Protein AF-A0A9Q4AZ28-F1 (afdb_monomer_lite)

Radius of gyration: 12.87 Å; chains: 1; bounding box: 28×25×32 Å

Foldseek 3Di:
DLWDKDKDDDVVQQWIWIDILQKIWIQHVVRDIDIDGHDDLVVVLVCCCPVVVCNPPPSVVVCVVNVVVVRRSNDDDD

Sequence (78 aa):
MTILRCQLWQTAKERNVSLLNNTFVIPYVDGTTHTEKLNTVEEIEQIIDKEFGLPKLPVREAVACLEERDFDIFAEKK

Secondary structure (DSSP, 8-state):
--S-EEEEEEGGGTEEEEEETTEEEEEBTTS-EEEEE--SHHHHHHHHHHTT--TT--HHHHHHHHHTTT--SSS---

Structure (mmCIF, N/CA/C/O backbone):
data_AF-A0A9Q4AZ28-F1
#
_entry.id   AF-A0A9Q4AZ28-F1
#
loop_
_atom_site.group_PDB
_atom_site.id
_atom_site.type_symbol
_atom_site.label_atom_id
_atom_site.label_alt_id
_a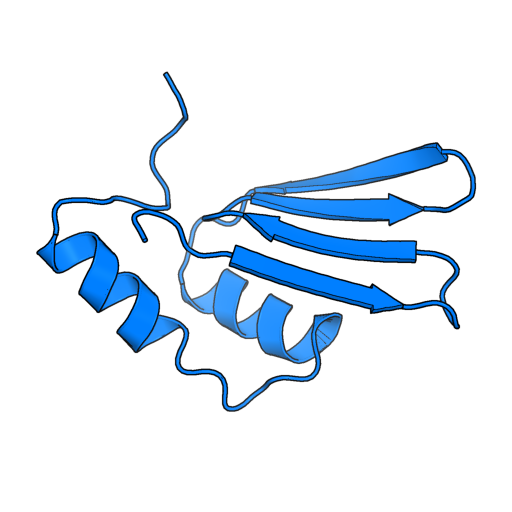tom_site.label_comp_id
_atom_site.label_asym_id
_atom_site.label_entity_id
_atom_site.label_seq_id
_atom_site.pdbx_PDB_ins_code
_atom_site.Cartn_x
_atom_site.Cartn_y
_atom_site.Cartn_z
_atom_site.occupancy
_atom_site.B_iso_or_equiv
_atom_site.auth_seq_id
_atom_site.auth_comp_id
_atom_site.auth_asym_id
_atom_site.auth_atom_id
_atom_site.pdbx_PDB_model_num
ATOM 1 N N . MET A 1 1 ? -0.218 -6.554 14.764 1.00 64.62 1 MET A N 1
ATOM 2 C CA . MET A 1 1 ? -0.058 -5.445 13.792 1.00 64.62 1 MET A CA 1
ATOM 3 C C . MET A 1 1 ? -1.190 -4.442 13.978 1.00 64.62 1 MET A C 1
ATOM 5 O O . MET A 1 1 ? -2.292 -4.870 14.310 1.00 64.62 1 MET A O 1
ATOM 9 N N . THR A 1 2 ? -0.911 -3.146 13.830 1.00 90.12 2 THR A N 1
ATOM 10 C CA . THR A 1 2 ? -1.851 -2.014 14.024 1.00 90.12 2 THR A CA 1
ATOM 11 C C . THR A 1 2 ? -1.956 -1.135 12.771 1.00 90.12 2 THR A C 1
ATOM 13 O O . THR A 1 2 ? -2.372 0.014 12.843 1.00 90.12 2 THR A O 1
ATOM 16 N N . ILE A 1 3 ? -1.474 -1.645 11.636 1.00 93.56 3 ILE A N 1
ATOM 17 C CA . ILE A 1 3 ? -1.364 -0.919 10.372 1.00 93.56 3 ILE A CA 1
ATOM 18 C C . ILE A 1 3 ? -1.720 -1.850 9.219 1.00 93.56 3 ILE A C 1
ATOM 20 O O . ILE A 1 3 ? -1.432 -3.051 9.283 1.00 93.56 3 ILE A O 1
ATOM 24 N N . LEU A 1 4 ? -2.266 -1.272 8.152 1.00 94.88 4 LEU A N 1
ATOM 25 C CA . LEU A 1 4 ? -2.356 -1.915 6.847 1.00 94.88 4 LEU A CA 1
ATOM 26 C C . LEU A 1 4 ? -1.068 -1.596 6.081 1.00 94.88 4 LEU A C 1
ATOM 28 O O . LEU A 1 4 ? -0.683 -0.432 5.975 1.00 94.88 4 LEU A O 1
ATOM 32 N N . ARG A 1 5 ? -0.355 -2.606 5.576 1.00 95.94 5 ARG A N 1
ATOM 33 C CA . ARG A 1 5 ? 0.877 -2.375 4.812 1.00 95.94 5 ARG A CA 1
ATOM 34 C C . ARG A 1 5 ? 1.025 -3.367 3.671 1.00 95.94 5 ARG A C 1
ATOM 36 O O . ARG A 1 5 ? 0.893 -4.568 3.881 1.00 95.94 5 ARG A O 1
ATOM 43 N N . CYS A 1 6 ? 1.390 -2.858 2.501 1.00 96.69 6 CYS A N 1
ATOM 44 C CA . CYS A 1 6 ? 1.802 -3.658 1.354 1.00 96.69 6 CYS A CA 1
ATOM 45 C C . CYS A 1 6 ? 2.995 -2.985 0.670 1.00 96.69 6 CYS A C 1
ATOM 47 O O . CYS A 1 6 ? 3.043 -1.761 0.575 1.00 96.69 6 CYS A O 1
ATOM 49 N N . GLN A 1 7 ? 3.980 -3.759 0.219 1.00 96.62 7 GLN A N 1
ATOM 50 C CA . GLN A 1 7 ? 5.152 -3.215 -0.465 1.00 96.62 7 G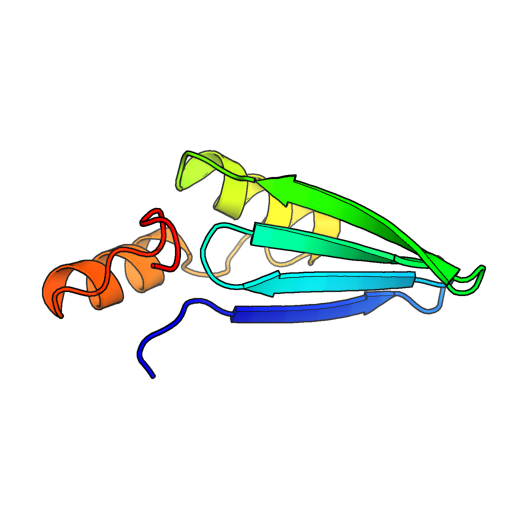LN A CA 1
ATOM 51 C C . GLN A 1 7 ? 5.603 -4.168 -1.568 1.00 96.62 7 GLN A C 1
ATOM 53 O O . GLN A 1 7 ? 5.700 -5.373 -1.341 1.00 96.62 7 GLN A O 1
ATOM 58 N N . LEU A 1 8 ? 5.905 -3.619 -2.744 1.00 96.88 8 LEU A N 1
ATOM 59 C CA . LEU A 1 8 ? 6.370 -4.375 -3.901 1.00 96.88 8 LEU A CA 1
ATOM 60 C C . LEU A 1 8 ? 7.478 -3.607 -4.627 1.00 96.88 8 LEU A C 1
ATOM 62 O O . LEU A 1 8 ? 7.350 -2.418 -4.919 1.00 96.88 8 LEU A O 1
ATOM 66 N N . TRP A 1 9 ? 8.566 -4.306 -4.940 1.00 95.69 9 TRP A N 1
ATOM 67 C CA . TRP A 1 9 ? 9.627 -3.794 -5.803 1.00 95.69 9 TRP A CA 1
ATOM 68 C C . TRP A 1 9 ? 9.282 -4.097 -7.260 1.00 95.69 9 TRP A C 1
ATOM 70 O O . TRP A 1 9 ? 9.097 -5.255 -7.626 1.00 95.69 9 TRP A O 1
ATOM 80 N N . GLN A 1 10 ? 9.203 -3.060 -8.094 1.00 95.06 10 GLN A N 1
ATOM 81 C CA . GLN A 1 10 ? 8.880 -3.165 -9.515 1.00 95.06 10 GLN A CA 1
ATOM 82 C C . GLN A 1 10 ? 10.131 -2.809 -10.332 1.00 95.06 10 GLN A C 1
ATOM 84 O O . GLN A 1 10 ? 10.198 -1.760 -10.969 1.00 95.06 10 GLN A O 1
ATOM 89 N N . THR A 1 11 ? 11.143 -3.683 -10.312 1.00 93.12 11 THR A N 1
ATOM 90 C CA . THR A 1 11 ? 12.458 -3.424 -10.936 1.00 93.12 11 THR A CA 1
ATOM 91 C C . THR A 1 11 ? 12.369 -3.134 -12.435 1.00 93.12 11 THR A C 1
ATOM 93 O O . THR A 1 11 ? 13.086 -2.273 -12.926 1.00 93.12 11 THR A O 1
ATOM 96 N N . ALA A 1 12 ? 11.433 -3.769 -13.147 1.00 93.75 12 ALA A N 1
ATOM 97 C CA . ALA A 1 12 ? 11.168 -3.500 -14.564 1.00 93.75 12 ALA A CA 1
ATOM 98 C C . ALA A 1 12 ? 10.637 -2.079 -14.846 1.00 93.75 12 ALA A C 1
ATOM 100 O O . ALA A 1 12 ? 10.692 -1.624 -15.982 1.00 93.75 12 ALA A O 1
ATOM 101 N N . LYS A 1 13 ? 10.104 -1.394 -13.827 1.00 93.19 13 LYS A N 1
ATOM 102 C CA . LYS A 1 13 ? 9.620 -0.007 -13.885 1.00 93.19 13 LYS A CA 1
ATOM 103 C C . LYS A 1 13 ? 10.543 0.962 -13.132 1.00 93.19 13 LYS A C 1
ATOM 105 O O . LYS A 1 13 ? 10.133 2.090 -12.883 1.00 93.19 13 LYS A O 1
ATOM 110 N N . GLU A 1 14 ? 11.724 0.500 -12.706 1.00 95.00 14 GLU A N 1
ATOM 111 C CA . GLU A 1 14 ? 12.710 1.295 -11.956 1.00 95.00 14 GLU A CA 1
ATOM 112 C C . GLU A 1 14 ? 12.096 2.054 -10.763 1.00 95.00 14 GLU A C 1
ATOM 114 O O . GLU A 1 14 ? 12.415 3.211 -10.486 1.00 95.00 14 GLU A O 1
ATOM 119 N N . ARG A 1 15 ? 11.166 1.398 -10.058 1.00 95.56 15 ARG A N 1
ATOM 120 C CA . ARG A 1 15 ? 10.441 1.977 -8.922 1.00 95.56 15 ARG A CA 1
ATOM 121 C C . ARG A 1 15 ? 10.073 0.924 -7.887 1.00 95.56 15 ARG A C 1
ATOM 123 O O . ARG A 1 15 ? 10.121 -0.283 -8.147 1.00 95.56 15 ARG A O 1
ATOM 130 N N . ASN A 1 16 ? 9.635 1.370 -6.719 1.00 96.19 16 ASN A N 1
ATOM 131 C CA . ASN A 1 16 ? 8.871 0.535 -5.798 1.00 96.19 16 ASN A CA 1
ATOM 132 C C . ASN A 1 16 ? 7.506 1.162 -5.525 1.00 96.19 16 ASN A C 1
ATOM 134 O O . ASN A 1 16 ? 7.289 2.344 -5.756 1.00 96.19 16 ASN A O 1
ATOM 138 N N . VAL A 1 17 ? 6.575 0.354 -5.042 1.00 97.25 17 VAL A N 1
ATOM 139 C CA . VAL A 1 17 ? 5.260 0.817 -4.607 1.00 97.25 17 VAL A CA 1
ATOM 140 C C . VAL A 1 17 ? 5.058 0.402 -3.158 1.00 97.25 17 VAL A C 1
ATOM 142 O O . VAL A 1 17 ? 5.430 -0.704 -2.751 1.00 97.25 17 VAL A O 1
ATOM 145 N N . SER A 1 18 ? 4.538 1.317 -2.349 1.00 97.50 18 SER A N 1
ATOM 146 C CA . SER A 1 18 ? 4.326 1.109 -0.922 1.00 97.50 18 SER A CA 1
ATOM 147 C C . SER A 1 18 ? 2.984 1.686 -0.513 1.00 97.50 18 SER A C 1
ATOM 149 O O . SER A 1 18 ? 2.732 2.870 -0.691 1.00 97.50 18 SER A O 1
ATOM 151 N N . LEU A 1 19 ? 2.155 0.856 0.100 1.00 97.56 19 LEU A N 1
ATOM 152 C CA . LEU A 1 19 ? 0.932 1.253 0.772 1.00 97.56 19 LEU A CA 1
ATOM 153 C C . LEU A 1 19 ? 1.174 1.165 2.278 1.00 97.56 19 LEU A C 1
ATOM 155 O O . LEU A 1 19 ? 1.566 0.110 2.784 1.00 97.56 19 LEU A O 1
ATOM 159 N N . LEU A 1 20 ? 0.946 2.265 2.987 1.00 96.31 20 LEU A N 1
ATOM 160 C CA . LEU A 1 20 ? 0.952 2.324 4.442 1.00 96.31 20 LEU A CA 1
ATOM 161 C C . LEU A 1 20 ? -0.326 3.020 4.904 1.00 96.31 20 LEU A C 1
ATOM 163 O O . LEU A 1 20 ? -0.475 4.226 4.712 1.00 96.31 20 LEU A O 1
ATOM 167 N N . ASN A 1 21 ? -1.215 2.261 5.540 1.00 96.12 21 ASN A N 1
ATOM 168 C CA . ASN A 1 21 ? -2.583 2.670 5.830 1.00 96.12 21 ASN A CA 1
ATOM 169 C C . ASN A 1 21 ? -3.249 3.187 4.544 1.00 96.12 21 ASN A C 1
ATOM 171 O O . ASN A 1 21 ? -3.250 2.475 3.543 1.00 96.12 21 ASN A O 1
ATOM 175 N N . ASN A 1 22 ? -3.757 4.416 4.543 1.00 96.81 22 ASN A N 1
ATOM 176 C CA . ASN A 1 22 ? -4.334 5.053 3.366 1.00 96.81 22 ASN A CA 1
ATOM 177 C C . ASN A 1 22 ? -3.347 5.928 2.569 1.00 96.81 22 ASN A C 1
ATOM 179 O O . ASN A 1 22 ? -3.767 6.718 1.729 1.00 96.81 22 ASN A O 1
ATOM 183 N N . THR A 1 23 ? -2.043 5.827 2.827 1.00 97.44 23 THR A N 1
ATOM 184 C CA . THR A 1 23 ? -1.023 6.553 2.063 1.00 97.44 23 THR A CA 1
ATOM 185 C C . THR A 1 23 ? -0.332 5.613 1.084 1.00 97.44 23 THR A C 1
ATOM 187 O O . THR A 1 23 ? 0.335 4.657 1.490 1.00 97.44 23 THR A O 1
ATOM 190 N N . PHE A 1 24 ? -0.452 5.917 -0.204 1.00 97.88 24 PHE A N 1
ATOM 191 C CA . PHE A 1 24 ? 0.236 5.227 -1.284 1.00 97.88 24 PHE A CA 1
ATOM 192 C C . PHE A 1 24 ? 1.444 6.042 -1.753 1.00 97.88 24 PHE A C 1
ATOM 194 O O . PHE A 1 24 ? 1.350 7.247 -1.963 1.00 97.88 24 PHE 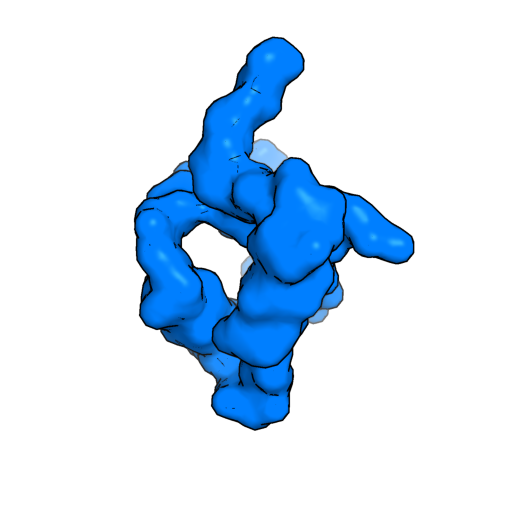A O 1
ATOM 201 N N . VAL A 1 25 ? 2.603 5.399 -1.877 1.00 97.62 25 VAL A N 1
ATOM 202 C CA . VAL A 1 25 ? 3.874 6.047 -2.214 1.00 97.62 25 VAL A CA 1
ATOM 203 C C . VAL A 1 25 ? 4.581 5.261 -3.308 1.00 97.62 25 VAL A C 1
ATOM 205 O O . VAL A 1 25 ? 4.721 4.038 -3.217 1.00 97.62 25 VAL A O 1
ATOM 208 N N . ILE A 1 26 ? 5.083 5.987 -4.303 1.00 97.38 26 ILE A N 1
ATOM 209 C CA . ILE A 1 26 ? 5.857 5.473 -5.428 1.00 97.38 26 ILE A CA 1
ATOM 210 C C . ILE A 1 26 ? 7.198 6.217 -5.491 1.00 97.38 26 ILE A C 1
ATOM 212 O O . ILE A 1 26 ? 7.267 7.312 -6.056 1.00 97.38 26 ILE A O 1
ATOM 216 N N . PRO A 1 27 ? 8.266 5.666 -4.896 1.00 95.44 27 PRO A N 1
ATOM 217 C CA . PRO A 1 27 ? 9.621 6.152 -5.097 1.00 95.44 27 PRO A CA 1
ATOM 218 C C . PRO A 1 27 ? 10.177 5.623 -6.421 1.00 95.44 27 PRO A C 1
ATOM 220 O O . PRO A 1 27 ? 10.074 4.428 -6.717 1.00 95.44 27 PRO A O 1
ATOM 223 N N . TYR A 1 28 ? 10.800 6.509 -7.187 1.00 95.12 28 TYR A N 1
ATOM 224 C CA . TYR A 1 28 ? 11.494 6.198 -8.432 1.00 95.12 28 TYR A CA 1
ATOM 225 C C . TYR A 1 28 ? 13.012 6.237 -8.223 1.00 95.12 28 TYR A C 1
ATOM 227 O O . TYR A 1 28 ? 13.519 6.896 -7.312 1.00 95.12 28 TYR A O 1
ATOM 235 N N . VAL A 1 29 ? 13.756 5.527 -9.074 1.00 92.12 29 VAL A N 1
ATOM 236 C CA . VAL A 1 29 ? 15.230 5.474 -9.011 1.00 92.12 29 VAL A CA 1
ATOM 237 C C . VAL A 1 29 ? 15.885 6.840 -9.253 1.00 92.12 29 VAL A C 1
ATOM 239 O O . VAL A 1 29 ? 16.972 7.092 -8.737 1.00 92.12 29 VAL A O 1
ATOM 242 N N . ASP A 1 30 ? 15.220 7.747 -9.972 1.00 92.50 30 ASP A N 1
ATOM 243 C CA . ASP A 1 30 ? 15.691 9.121 -10.200 1.00 92.50 30 ASP A CA 1
ATOM 244 C C . ASP A 1 30 ? 15.595 10.029 -8.955 1.00 92.50 30 ASP A C 1
ATOM 246 O O . ASP A 1 30 ? 15.995 11.193 -8.995 1.00 92.50 30 ASP A O 1
ATOM 250 N N . GLY A 1 31 ? 15.088 9.498 -7.838 1.00 92.44 31 GLY A N 1
ATOM 251 C CA . GLY A 1 31 ? 14.916 10.214 -6.579 1.00 92.44 31 GLY A CA 1
ATOM 252 C C . GLY A 1 31 ? 13.587 10.958 -6.466 1.00 92.44 31 GLY A C 1
ATOM 253 O O . GLY A 1 31 ? 13.295 11.512 -5.403 1.00 92.44 31 GLY A O 1
ATOM 254 N N . THR A 1 32 ? 12.751 10.958 -7.507 1.00 95.44 32 THR A N 1
ATOM 255 C CA . THR A 1 32 ? 11.396 11.500 -7.413 1.00 95.44 32 THR A CA 1
ATOM 256 C C . THR A 1 32 ? 10.501 10.565 -6.605 1.00 95.44 32 THR A C 1
ATOM 258 O O . THR A 1 32 ? 10.677 9.346 -6.562 1.00 95.44 32 THR A O 1
ATOM 261 N N . THR A 1 33 ? 9.536 11.144 -5.896 1.00 96.94 33 THR A N 1
ATOM 262 C CA . THR A 1 33 ? 8.553 10.385 -5.121 1.00 96.94 33 THR A CA 1
ATOM 263 C C . THR A 1 33 ? 7.172 10.938 -5.404 1.00 96.94 33 THR A C 1
ATOM 265 O O . THR A 1 33 ? 6.932 12.135 -5.245 1.00 96.94 33 THR A O 1
ATOM 268 N N . HIS A 1 34 ? 6.263 10.057 -5.806 1.00 96.62 34 HIS A N 1
ATOM 269 C CA . HIS A 1 34 ? 4.848 10.372 -5.911 1.00 96.62 34 HIS A CA 1
ATOM 270 C C . HIS A 1 34 ? 4.116 9.829 -4.686 1.00 96.62 34 HIS A C 1
ATOM 272 O O . HIS A 1 34 ? 4.301 8.667 -4.328 1.00 96.62 34 HIS A O 1
ATOM 278 N N . THR A 1 35 ? 3.292 10.660 -4.055 1.00 97.00 35 THR A N 1
ATOM 279 C CA . THR A 1 35 ? 2.498 10.283 -2.883 1.00 97.00 35 THR A CA 1
ATOM 280 C C . THR A 1 35 ? 1.040 10.610 -3.146 1.00 97.00 35 THR A C 1
ATOM 282 O O . THR A 1 35 ? 0.714 11.735 -3.519 1.00 97.00 35 THR A O 1
ATOM 285 N N . GLU A 1 36 ? 0.176 9.638 -2.891 1.00 96.25 36 GLU A N 1
ATOM 286 C CA . GLU A 1 36 ? -1.267 9.730 -3.049 1.00 96.25 36 GLU A CA 1
ATOM 287 C C . GLU A 1 36 ? -1.950 9.357 -1.728 1.00 96.25 36 GLU A C 1
ATOM 289 O O . GLU A 1 36 ? -1.582 8.384 -1.061 1.00 96.25 36 GLU A O 1
ATOM 294 N N . LYS A 1 37 ? -2.933 10.164 -1.325 1.00 96.75 37 LYS A N 1
ATOM 295 C CA . LYS A 1 37 ? -3.754 9.921 -0.139 1.00 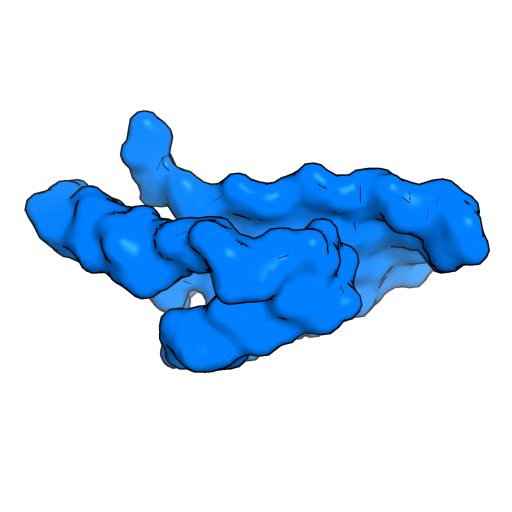96.75 37 LYS A CA 1
ATOM 296 C C . LYS A 1 37 ? -5.081 9.326 -0.591 1.00 96.75 37 LYS A C 1
ATOM 298 O O . LYS A 1 37 ? -5.829 9.973 -1.317 1.00 96.75 37 LYS A O 1
ATOM 303 N N . LEU A 1 38 ? -5.346 8.108 -0.143 1.00 96.88 38 LEU A N 1
ATOM 304 C CA . LEU A 1 38 ? -6.565 7.363 -0.423 1.00 96.88 38 LEU A CA 1
ATOM 305 C C . LEU A 1 38 ? -7.595 7.674 0.672 1.00 96.88 38 LEU A C 1
ATOM 307 O O . LEU A 1 38 ? -7.250 7.850 1.844 1.00 96.88 38 LEU A O 1
ATOM 311 N N . ASN A 1 39 ? -8.860 7.755 0.297 1.00 95.88 39 ASN A N 1
ATOM 312 C CA . ASN A 1 39 ? -9.960 8.176 1.164 1.00 95.88 39 ASN A CA 1
ATOM 313 C C . ASN A 1 39 ? -10.992 7.065 1.373 1.00 95.88 39 ASN A C 1
ATOM 315 O O . ASN A 1 39 ? -11.827 7.169 2.266 1.00 95.88 39 ASN A O 1
ATOM 319 N N . THR A 1 40 ? -10.938 6.010 0.561 1.00 97.38 40 THR A N 1
ATOM 320 C CA . THR A 1 40 ? -11.895 4.901 0.585 1.00 97.38 40 THR A CA 1
ATOM 321 C C . THR A 1 40 ? -11.197 3.546 0.526 1.00 97.38 40 THR A C 1
ATOM 323 O O . THR A 1 40 ? -10.065 3.421 0.049 1.00 97.38 40 THR A O 1
ATOM 326 N N . VAL A 1 41 ? -11.880 2.505 1.009 1.00 97.56 41 VAL A N 1
ATOM 327 C CA . VAL A 1 41 ? -11.389 1.120 0.912 1.00 97.56 41 VAL A CA 1
ATOM 328 C C . VAL A 1 41 ? -11.342 0.680 -0.551 1.00 97.56 41 VAL A C 1
ATOM 330 O O . VAL A 1 41 ? -10.407 -0.006 -0.952 1.00 97.56 41 VAL A O 1
ATOM 333 N N . GLU A 1 42 ? -12.287 1.144 -1.368 1.00 97.88 42 GLU A N 1
ATOM 334 C CA . GLU A 1 42 ? -12.356 0.874 -2.803 1.00 97.88 42 GLU A CA 1
ATOM 335 C C . GLU A 1 42 ? -11.123 1.403 -3.553 1.00 97.88 42 GLU A C 1
ATOM 337 O O . GLU A 1 42 ? -10.588 0.720 -4.424 1.00 97.88 42 GLU A O 1
ATOM 342 N N . GLU A 1 43 ? -10.629 2.597 -3.215 1.00 97.88 43 GLU A N 1
ATOM 343 C CA . GLU A 1 43 ? -9.380 3.125 -3.784 1.00 97.88 43 GLU A CA 1
ATOM 344 C C . GLU A 1 43 ? -8.176 2.252 -3.403 1.00 97.88 43 GLU A C 1
ATOM 346 O O . GLU A 1 43 ? -7.318 1.974 -4.245 1.00 97.88 43 GLU A O 1
ATOM 351 N N . ILE A 1 44 ? -8.131 1.752 -2.163 1.00 97.94 44 ILE A N 1
ATOM 352 C CA . ILE A 1 44 ? -7.084 0.823 -1.722 1.00 97.94 44 ILE A CA 1
ATOM 353 C C . ILE A 1 44 ? -7.168 -0.494 -2.503 1.00 97.94 44 ILE A C 1
ATOM 355 O O . ILE A 1 44 ? -6.150 -0.967 -3.006 1.00 97.94 44 ILE A O 1
ATOM 359 N N . GLU A 1 45 ? -8.362 -1.072 -2.648 1.00 98.19 45 GLU A N 1
ATOM 360 C CA . GLU A 1 45 ? -8.601 -2.284 -3.443 1.00 98.19 45 GLU A CA 1
ATOM 361 C C . GLU A 1 45 ? -8.125 -2.098 -4.895 1.00 98.19 45 GLU A C 1
ATOM 363 O O . GLU A 1 45 ? -7.415 -2.951 -5.432 1.00 98.19 45 GLU A O 1
ATOM 368 N N . GLN A 1 46 ? -8.428 -0.951 -5.511 1.00 97.94 46 GLN A N 1
ATOM 369 C CA . GLN A 1 46 ? -7.987 -0.635 -6.872 1.00 97.94 46 GLN A CA 1
ATOM 370 C C . GLN A 1 46 ? -6.466 -0.520 -7.002 1.00 97.94 46 GLN A C 1
ATOM 372 O O . GLN A 1 46 ? -5.904 -0.997 -7.990 1.00 97.94 46 GLN A O 1
ATOM 377 N N . ILE A 1 47 ? -5.793 0.112 -6.039 1.00 97.44 47 ILE A N 1
ATOM 378 C CA . ILE A 1 47 ? -4.329 0.211 -6.023 1.00 97.44 47 ILE A CA 1
ATOM 379 C C . ILE A 1 47 ? -3.703 -1.174 -5.830 1.00 97.44 47 ILE A C 1
ATOM 381 O O . ILE A 1 47 ? -2.760 -1.531 -6.535 1.00 97.44 47 ILE A O 1
ATOM 385 N N . ILE A 1 48 ? -4.243 -1.986 -4.922 1.00 98.06 48 ILE A N 1
ATOM 386 C CA . ILE A 1 48 ? -3.781 -3.357 -4.677 1.00 98.06 48 ILE A CA 1
ATOM 387 C C . ILE A 1 48 ? -3.910 -4.233 -5.931 1.00 98.06 48 ILE A C 1
ATOM 389 O O . ILE A 1 48 ? -3.000 -5.006 -6.242 1.00 98.06 48 ILE A O 1
ATOM 393 N N . ASP A 1 49 ? -4.983 -4.081 -6.699 1.00 97.81 49 ASP A N 1
ATOM 394 C CA . ASP A 1 49 ? -5.116 -4.757 -7.988 1.00 97.81 49 ASP A CA 1
ATOM 395 C C . ASP A 1 49 ? -4.108 -4.212 -9.019 1.00 97.81 49 ASP A C 1
ATOM 397 O O . ASP A 1 49 ? -3.218 -4.929 -9.477 1.00 97.81 49 ASP A O 1
ATOM 401 N N . LYS A 1 50 ? -4.176 -2.914 -9.334 1.00 96.44 50 LYS A N 1
ATOM 402 C CA . LYS A 1 50 ? -3.445 -2.317 -10.467 1.00 96.44 50 LYS A CA 1
ATOM 403 C C . LYS A 1 50 ? -1.937 -2.210 -10.254 1.00 96.44 50 LYS A C 1
ATOM 405 O O . LYS A 1 50 ? -1.167 -2.402 -11.194 1.00 96.44 50 LYS A O 1
ATOM 410 N N . GLU A 1 51 ? -1.510 -1.857 -9.045 1.00 96.69 51 GLU A N 1
ATOM 411 C CA . GLU A 1 51 ? -0.104 -1.585 -8.733 1.00 96.69 51 GLU A CA 1
ATOM 412 C C . GLU A 1 51 ? 0.588 -2.763 -8.049 1.00 96.69 51 GLU A C 1
ATOM 414 O O . GLU A 1 51 ? 1.773 -2.998 -8.293 1.00 96.69 51 GLU A O 1
ATOM 419 N N . PHE A 1 52 ? -0.128 -3.551 -7.244 1.00 96.50 52 PHE A N 1
ATOM 420 C CA . PHE A 1 52 ? 0.462 -4.717 -6.578 1.00 96.50 52 PHE A CA 1
ATOM 421 C C . PHE A 1 52 ? 0.187 -6.036 -7.309 1.00 96.50 52 PHE A C 1
ATOM 423 O O . PHE A 1 52 ? 0.905 -7.006 -7.071 1.00 96.50 52 PHE A O 1
ATOM 430 N N . GLY A 1 53 ? -0.792 -6.087 -8.219 1.00 96.00 53 GLY A N 1
ATOM 431 C CA . GLY A 1 53 ? -1.147 -7.308 -8.945 1.00 96.00 53 GLY A CA 1
ATOM 432 C C . GLY A 1 53 ? -1.794 -8.365 -8.050 1.00 96.00 53 GLY A C 1
ATOM 433 O O . GLY A 1 53 ? -1.653 -9.561 -8.310 1.00 96.00 53 GLY A O 1
ATOM 434 N N . LEU A 1 54 ? -2.463 -7.942 -6.971 1.00 96.75 54 LEU A N 1
ATOM 435 C CA . LEU A 1 54 ? -3.051 -8.828 -5.963 1.00 96.75 54 LEU A CA 1
ATOM 436 C C . LEU A 1 54 ? -4.583 -8.660 -5.877 1.00 96.75 54 LEU A C 1
ATOM 438 O O . LEU A 1 54 ? -5.099 -8.363 -4.801 1.00 96.75 54 LEU A O 1
ATOM 442 N N . PRO A 1 55 ? -5.347 -8.920 -6.957 1.00 96.31 55 PRO A N 1
A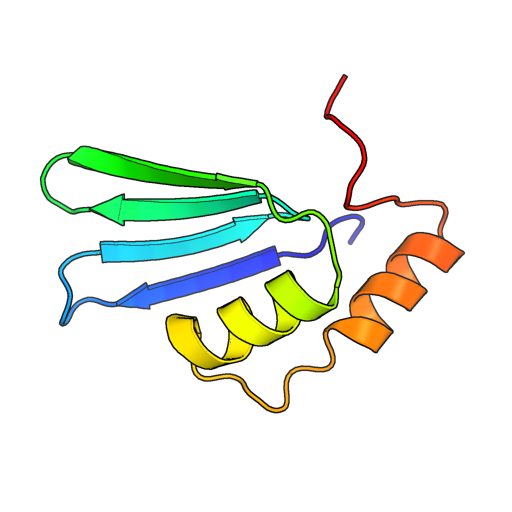TOM 443 C CA . PRO A 1 55 ? -6.799 -8.673 -7.008 1.00 96.31 55 PRO A CA 1
ATOM 444 C C . PRO A 1 55 ? -7.624 -9.480 -5.996 1.00 96.31 55 PRO A C 1
ATOM 446 O O . PRO A 1 55 ? -8.796 -9.200 -5.781 1.00 96.31 55 PRO A O 1
ATOM 449 N N . LYS A 1 56 ? -7.039 -10.530 -5.412 1.00 96.50 56 LYS A N 1
ATOM 450 C CA . LYS A 1 56 ? -7.691 -11.410 -4.431 1.00 96.50 56 LYS A CA 1
ATOM 451 C C . LYS A 1 56 ? -7.231 -11.148 -2.998 1.00 96.50 56 LYS A C 1
ATOM 453 O O . LYS A 1 56 ? -7.523 -11.955 -2.118 1.00 96.50 56 LYS A O 1
ATOM 458 N N . LEU A 1 57 ? -6.442 -10.098 -2.766 1.00 96.25 57 LEU A N 1
ATOM 459 C CA . LEU A 1 57 ? -6.017 -9.755 -1.416 1.00 96.25 57 LEU A CA 1
ATOM 460 C C . LEU A 1 57 ? -7.244 -9.280 -0.618 1.00 96.25 57 LEU A C 1
ATOM 462 O O . LEU A 1 57 ? -7.959 -8.406 -1.106 1.00 96.25 57 LEU A O 1
ATOM 466 N N . PRO A 1 58 ? -7.488 -9.814 0.591 1.00 96.81 58 PRO A N 1
ATOM 467 C CA . PRO A 1 58 ? -8.667 -9.482 1.390 1.00 96.81 58 PRO A CA 1
ATOM 468 C C . PRO A 1 58 ? -8.488 -8.126 2.092 1.00 96.81 58 PRO A C 1
ATOM 470 O O . PRO A 1 58 ? -8.258 -8.045 3.300 1.00 96.81 58 PRO A O 1
ATOM 473 N N . VAL A 1 59 ? -8.484 -7.044 1.307 1.00 97.19 59 VAL A N 1
ATOM 474 C CA . VAL A 1 59 ? -8.259 -5.676 1.799 1.00 97.19 59 VAL A CA 1
ATOM 475 C C . VAL A 1 59 ? -9.367 -5.277 2.765 1.00 97.19 59 VAL A C 1
ATOM 477 O O . VAL A 1 59 ? -9.075 -4.836 3.873 1.00 97.19 59 VAL A O 1
ATOM 480 N N . ARG A 1 60 ? -10.628 -5.461 2.372 1.00 97.12 60 ARG A N 1
ATOM 481 C CA . ARG A 1 60 ? -11.799 -5.058 3.156 1.00 97.12 60 ARG A CA 1
ATOM 482 C C . ARG A 1 60 ? -11.853 -5.746 4.513 1.00 97.12 60 ARG A C 1
ATOM 484 O O . ARG A 1 60 ? -12.098 -5.097 5.523 1.00 97.12 60 ARG A O 1
ATOM 491 N N . GLU A 1 61 ? -11.558 -7.038 4.550 1.00 97.44 61 GLU A N 1
ATOM 492 C CA . GLU A 1 61 ? -11.499 -7.820 5.781 1.00 97.44 61 GLU A CA 1
ATOM 493 C C . GLU A 1 61 ? -10.336 -7.372 6.671 1.00 97.44 61 GLU A C 1
ATOM 495 O O . GLU A 1 61 ? -10.483 -7.290 7.890 1.00 97.44 61 GLU A O 1
ATOM 500 N N . ALA A 1 62 ? -9.185 -7.041 6.077 1.00 96.38 62 ALA A N 1
ATOM 501 C CA . ALA A 1 62 ? -8.055 -6.504 6.826 1.00 96.38 62 ALA A CA 1
ATOM 502 C C . ALA A 1 62 ? -8.366 -5.125 7.431 1.00 96.38 62 ALA A C 1
ATOM 504 O O . ALA A 1 62 ? -7.981 -4.875 8.572 1.00 96.38 62 ALA A O 1
ATOM 505 N N . VAL A 1 63 ? -9.068 -4.252 6.698 1.00 96.56 63 VAL A N 1
ATOM 506 C CA . VAL A 1 63 ? -9.530 -2.949 7.204 1.00 96.56 63 VAL A CA 1
ATOM 507 C C . VAL A 1 63 ? -10.529 -3.140 8.343 1.00 96.56 63 VAL A C 1
ATOM 509 O O . VAL A 1 63 ? -10.297 -2.607 9.423 1.00 96.56 63 VAL A O 1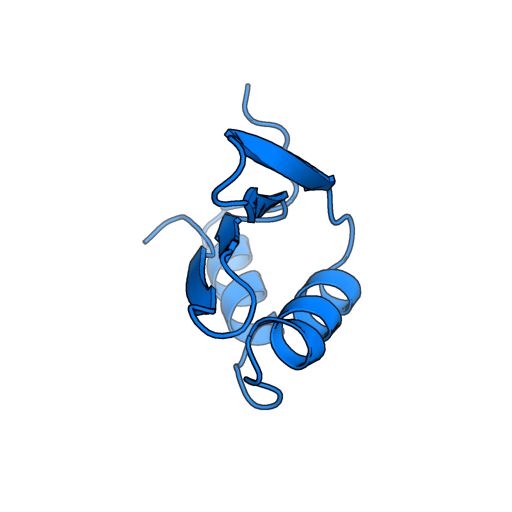
ATOM 512 N N . ALA A 1 64 ? -11.553 -3.978 8.160 1.00 96.56 64 ALA A N 1
ATOM 513 C CA . ALA A 1 64 ? -12.540 -4.267 9.202 1.00 96.56 64 ALA A CA 1
ATOM 514 C C . ALA A 1 64 ? -11.886 -4.821 10.481 1.00 96.56 64 ALA A C 1
ATOM 516 O O . ALA A 1 64 ? -12.180 -4.370 11.582 1.00 96.56 64 ALA A O 1
ATOM 517 N N . CYS A 1 65 ? -10.917 -5.735 10.347 1.00 96.00 65 CYS A N 1
ATOM 518 C CA . CYS A 1 65 ? -10.163 -6.271 11.484 1.00 96.00 65 CYS A CA 1
ATOM 519 C C . CYS A 1 65 ? -9.365 -5.191 12.242 1.00 96.00 65 CYS A C 1
ATOM 521 O O . CYS A 1 65 ? -9.134 -5.312 13.447 1.00 96.00 65 CYS A O 1
ATOM 523 N N . LEU A 1 66 ? -8.889 -4.153 11.548 1.00 95.62 66 LEU A N 1
ATOM 524 C CA . LEU A 1 66 ? -8.201 -3.022 12.173 1.00 95.62 66 LEU A CA 1
ATOM 525 C C . LEU A 1 66 ? -9.196 -2.088 12.872 1.00 95.62 66 LEU A C 1
ATOM 527 O O . LEU A 1 66 ? -8.948 -1.715 14.018 1.00 95.62 66 LEU A O 1
ATOM 531 N N . GLU A 1 67 ? -10.328 -1.791 12.236 1.00 94.75 67 GLU A N 1
ATOM 532 C CA . GLU A 1 67 ? -11.405 -0.969 12.801 1.00 94.75 67 GLU A CA 1
ATOM 533 C C . GLU A 1 67 ? -12.006 -1.592 14.069 1.00 94.75 67 GLU A C 1
ATOM 535 O O . GLU A 1 67 ? -12.151 -0.904 15.075 1.00 94.75 67 GLU A O 1
ATOM 540 N N . GLU A 1 68 ? -12.250 -2.909 14.082 1.00 96.50 68 GLU A N 1
ATOM 541 C CA . GLU A 1 68 ? -12.703 -3.667 15.268 1.00 96.50 68 GLU A CA 1
ATOM 542 C C . GLU A 1 68 ? -11.747 -3.560 16.465 1.00 96.50 68 GLU A C 1
ATOM 544 O O . GLU A 1 68 ? -12.113 -3.855 17.603 1.00 96.50 68 GLU A O 1
ATOM 549 N N . ARG A 1 69 ? -10.497 -3.171 16.209 1.00 94.62 69 ARG A N 1
ATOM 550 C CA . ARG A 1 69 ? -9.437 -3.012 17.206 1.00 94.62 69 ARG A CA 1
ATOM 551 C C . ARG A 1 69 ? -9.119 -1.537 17.476 1.00 94.62 69 ARG A C 1
ATOM 553 O O . ARG A 1 69 ? -8.037 -1.257 17.990 1.00 94.62 69 ARG A O 1
ATOM 560 N N . ASP A 1 70 ? -10.028 -0.631 17.108 1.00 94.19 70 ASP A N 1
ATOM 561 C CA . ASP A 1 70 ? -9.921 0.829 17.241 1.00 94.19 70 ASP A CA 1
ATOM 562 C C . ASP A 1 70 ? -8.758 1.454 16.440 1.00 94.19 70 ASP A C 1
ATOM 564 O O . ASP A 1 70 ? -8.238 2.519 16.788 1.00 94.19 70 ASP A O 1
ATOM 568 N N . PHE A 1 71 ? -8.328 0.810 15.348 1.00 94.19 71 PHE A N 1
ATOM 569 C CA . PHE A 1 71 ? -7.325 1.358 14.433 1.00 94.19 71 PHE A CA 1
ATOM 570 C C . PHE A 1 71 ? -7.972 1.867 13.145 1.00 94.19 71 PHE A C 1
ATOM 572 O O . PHE A 1 71 ? -8.214 1.104 12.213 1.00 94.19 71 PHE A O 1
ATOM 579 N N . ASP A 1 72 ? -8.166 3.181 13.071 1.00 93.81 72 ASP A N 1
ATOM 580 C CA . ASP A 1 72 ? -8.579 3.867 11.848 1.00 93.81 72 ASP A CA 1
ATOM 581 C C . ASP A 1 72 ? -7.369 4.098 10.921 1.00 93.81 72 ASP A C 1
ATOM 583 O O . ASP A 1 72 ? -6.427 4.826 11.251 1.00 93.81 72 ASP A O 1
ATOM 587 N N . ILE A 1 73 ? -7.383 3.463 9.745 1.00 94.31 73 ILE A N 1
ATOM 588 C CA . ILE A 1 73 ? -6.327 3.613 8.735 1.00 94.31 73 ILE A CA 1
ATOM 589 C C . ILE A 1 73 ? -6.454 4.904 7.914 1.00 94.31 73 ILE A C 1
ATOM 591 O O . ILE A 1 73 ? -5.519 5.249 7.192 1.00 94.31 73 ILE A O 1
ATOM 595 N N . PHE A 1 74 ? -7.575 5.616 8.000 1.00 94.88 74 PHE A N 1
ATOM 596 C CA . PHE A 1 74 ? -7.793 6.882 7.308 1.00 94.88 74 PHE A CA 1
ATOM 597 C C . PHE A 1 74 ? -7.425 8.094 8.164 1.00 94.88 74 PHE A C 1
ATOM 599 O O . PHE A 1 74 ? -7.128 9.153 7.600 1.00 94.88 74 PHE A O 1
ATOM 606 N N . ALA A 1 75 ? -7.350 7.918 9.486 1.00 89.88 75 ALA A N 1
ATOM 607 C CA . ALA A 1 75 ? -6.945 8.948 10.430 1.00 89.88 75 ALA A CA 1
ATOM 608 C C . ALA A 1 75 ? -5.616 9.614 10.033 1.00 89.88 75 ALA A C 1
ATOM 610 O O . ALA A 1 75 ? -4.622 8.966 9.678 1.00 89.88 75 ALA A O 1
ATOM 611 N N . GLU A 1 76 ? -5.580 10.943 10.118 1.00 76.38 76 GLU A N 1
ATOM 612 C CA . GLU A 1 76 ? -4.330 11.682 9.998 1.00 76.38 76 GLU A CA 1
ATOM 613 C C . GLU A 1 76 ? -3.398 11.308 11.156 1.00 76.38 76 GLU A C 1
ATOM 615 O O . GLU A 1 76 ? -3.811 11.224 12.317 1.00 76.38 76 GLU A O 1
ATOM 620 N N . LYS A 1 77 ? -2.115 11.082 10.851 1.00 62.97 77 LYS A N 1
ATOM 621 C CA . LYS A 1 77 ? -1.105 10.964 11.904 1.00 62.97 77 LYS A CA 1
ATOM 622 C C . LYS A 1 77 ? -1.011 12.321 12.606 1.00 62.97 77 LYS A C 1
ATOM 624 O O . LYS A 1 77 ? -0.596 13.287 11.973 1.00 62.97 77 LYS A O 1
ATOM 629 N N . LYS A 1 78 ? -1.424 12.368 13.875 1.00 44.53 78 LYS A N 1
ATOM 630 C CA . LYS A 1 78 ? -1.127 13.482 14.786 1.00 44.53 78 LYS A CA 1
ATOM 631 C C . LYS A 1 78 ? 0.374 13.636 15.001 1.00 44.53 78 LYS A C 1
ATOM 633 O O . LYS A 1 78 ? 1.073 12.595 14.996 1.00 44.53 78 LYS A O 1
#

Organism: Salipaludibacillus agaradhaerens (NCBI:txid76935)

pLDDT: mean 94.21, std 8.08, range [44.53, 98.19]